Protein AF-A0A9C8P4M3-F1 (afdb_monomer_lite)

Secondary structure (DSSP, 8-state):
--HHHHHHHHHHHHHHHHHHTTTTEEEEE-TTS-EEEEESPPPHHHHS-HHHHHHT---PPPTT----

Sequence (68 aa):
MLMHRCTKRMIPLLALAPLLFLVGCTTYTWPDGSQETVLGIVPEDENKRYEEQQVEGVRYRIPGEIPE

Radius of gyration: 21.93 Å; chains: 1; bounding box: 55×31×46 Å

Foldseek 3Di:
DVVVVVVVVCVVVVVCVVVVVVPAWDWDQDPVRDIDTDGNDDYVVR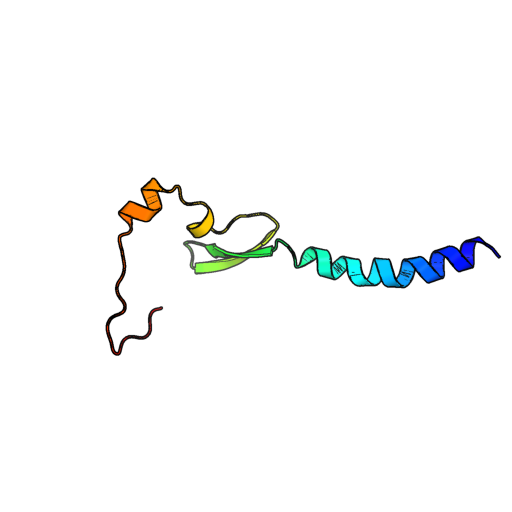VDDPVRVPVVPDDDDDPPDDDD

pLDDT: mean 73.59, std 9.47, range [50.56, 88.75]

Structure (mmCIF, N/CA/C/O backbone):
data_AF-A0A9C8P4M3-F1
#
_entry.id   AF-A0A9C8P4M3-F1
#
loop_
_atom_site.group_PDB
_atom_site.id
_atom_site.type_symbol
_atom_site.label_atom_id
_atom_site.label_alt_id
_atom_site.label_comp_id
_atom_site.label_asym_id
_atom_site.label_entity_id
_atom_site.label_seq_id
_atom_site.pdbx_PDB_ins_code
_atom_site.Cartn_x
_atom_site.Cartn_y
_atom_site.Cartn_z
_atom_site.occupancy
_atom_site.B_iso_or_equiv
_atom_site.auth_seq_id
_atom_site.auth_comp_id
_atom_site.auth_asym_id
_atom_site.auth_atom_id
_atom_site.pdbx_PDB_model_num
ATOM 1 N N . MET A 1 1 ? 33.766 -19.044 -29.824 1.00 50.56 1 MET A N 1
ATOM 2 C CA . MET A 1 1 ? 33.099 -19.971 -28.868 1.00 50.56 1 MET A CA 1
ATOM 3 C C . MET A 1 1 ? 32.840 -19.395 -27.463 1.00 50.56 1 MET A C 1
ATOM 5 O O . MET A 1 1 ? 32.046 -19.986 -26.738 1.00 50.56 1 MET A O 1
ATOM 9 N N . LEU A 1 2 ? 33.446 -18.267 -27.059 1.00 54.44 2 LEU A N 1
ATOM 10 C CA . LEU A 1 2 ? 33.254 -17.671 -25.723 1.00 54.44 2 LEU A CA 1
ATOM 11 C C . LEU A 1 2 ? 31.880 -16.979 -25.549 1.00 54.44 2 LEU A C 1
ATOM 13 O O . LEU A 1 2 ? 31.243 -17.125 -24.511 1.00 54.44 2 LEU A O 1
ATOM 17 N N . MET A 1 3 ? 31.360 -16.324 -26.596 1.00 56.84 3 MET A N 1
ATOM 18 C CA . MET A 1 3 ? 30.097 -15.562 -26.530 1.00 56.84 3 MET A CA 1
ATOM 19 C C . MET A 1 3 ? 28.834 -16.428 -26.384 1.00 56.84 3 MET A C 1
ATOM 21 O O . MET A 1 3 ? 27.872 -15.999 -25.751 1.00 56.84 3 MET A O 1
ATOM 25 N N . HIS A 1 4 ? 28.847 -17.670 -26.887 1.00 53.12 4 HIS A N 1
ATOM 26 C CA . HIS A 1 4 ? 27.726 -18.612 -26.735 1.00 53.12 4 HIS A CA 1
ATOM 27 C C . HIS A 1 4 ? 27.593 -19.178 -25.312 1.00 53.12 4 HIS A C 1
ATOM 29 O O . HIS A 1 4 ? 26.526 -19.663 -24.939 1.00 53.12 4 HIS A O 1
ATOM 35 N N . ARG A 1 5 ? 28.668 -19.152 -24.510 1.00 55.44 5 ARG A N 1
ATOM 36 C CA . ARG A 1 5 ? 28.627 -19.599 -23.108 1.00 55.44 5 ARG A CA 1
ATOM 37 C C . ARG A 1 5 ? 28.064 -18.524 -22.177 1.00 55.44 5 ARG A C 1
ATOM 39 O O . ARG A 1 5 ? 27.365 -18.881 -21.233 1.00 55.44 5 ARG A O 1
ATOM 46 N N . CYS A 1 6 ? 28.300 -17.241 -22.467 1.00 53.03 6 CYS A N 1
ATOM 47 C CA . CYS A 1 6 ? 27.688 -16.134 -21.722 1.00 53.03 6 CYS A CA 1
ATOM 48 C C . CYS A 1 6 ? 26.178 -16.053 -21.949 1.00 53.03 6 CYS A C 1
ATOM 50 O O . CYS A 1 6 ? 25.421 -15.979 -20.987 1.00 53.03 6 CYS A O 1
ATOM 52 N N . THR A 1 7 ? 25.725 -16.153 -23.202 1.00 58.16 7 THR A N 1
ATOM 53 C CA . THR A 1 7 ? 24.291 -16.086 -23.533 1.00 58.16 7 THR A CA 1
ATOM 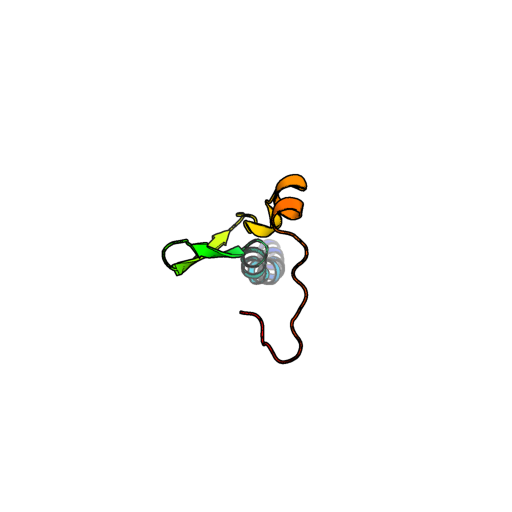54 C C . THR A 1 7 ? 23.494 -17.193 -22.847 1.00 58.16 7 THR A C 1
ATOM 56 O O . THR A 1 7 ? 22.480 -16.905 -22.224 1.00 58.16 7 THR A O 1
ATOM 59 N N . LYS A 1 8 ? 23.991 -18.438 -22.837 1.00 58.47 8 LYS A N 1
ATOM 60 C CA . LYS A 1 8 ? 23.310 -19.570 -22.175 1.00 58.47 8 LYS A CA 1
ATOM 61 C C . LYS A 1 8 ? 23.149 -19.419 -20.655 1.00 58.47 8 LYS A C 1
ATOM 63 O O . LYS A 1 8 ? 22.225 -19.999 -20.098 1.00 58.47 8 LYS A O 1
ATOM 68 N N . ARG A 1 9 ? 24.018 -18.647 -19.990 1.00 62.53 9 ARG A N 1
ATOM 69 C CA . ARG A 1 9 ? 23.916 -18.347 -18.548 1.00 62.53 9 ARG A CA 1
ATOM 70 C C . ARG A 1 9 ? 23.015 -17.151 -18.240 1.00 62.53 9 ARG A C 1
ATOM 72 O O . ARG A 1 9 ? 22.498 -17.073 -17.135 1.00 62.53 9 ARG A O 1
ATOM 79 N N . MET A 1 10 ? 22.805 -16.250 -19.200 1.00 65.19 10 MET A N 1
ATOM 80 C CA . MET A 1 10 ? 21.928 -15.086 -19.027 1.00 65.19 10 MET A CA 1
ATOM 81 C C . MET A 1 10 ? 20.450 -15.382 -19.309 1.00 65.19 10 MET A C 1
ATOM 83 O O . MET A 1 10 ? 19.592 -14.704 -18.755 1.00 65.19 10 MET A O 1
ATOM 87 N N . ILE A 1 11 ? 20.142 -16.413 -20.106 1.00 70.19 11 ILE A N 1
ATOM 88 C CA . ILE A 1 11 ? 18.762 -16.861 -20.380 1.00 70.19 11 ILE A CA 1
ATOM 89 C C . ILE A 1 11 ? 17.946 -17.134 -19.100 1.00 70.19 11 ILE A C 1
ATOM 91 O O . ILE A 1 11 ? 16.843 -16.597 -19.006 1.00 70.19 11 ILE A O 1
ATOM 95 N N . PRO A 1 12 ? 18.430 -17.901 -18.097 1.00 72.56 12 PRO A N 1
ATOM 96 C CA . PRO A 1 12 ? 17.649 -18.124 -16.879 1.00 72.56 12 PRO A CA 1
ATOM 97 C C . PRO A 1 12 ? 17.449 -16.838 -16.067 1.00 72.56 12 PRO A C 1
ATOM 99 O O . PRO A 1 12 ? 16.406 -16.672 -15.451 1.00 72.56 12 PRO A O 1
ATOM 102 N N . LEU A 1 13 ? 18.404 -15.903 -16.101 1.00 73.19 13 LEU A N 1
ATOM 103 C CA . LEU A 1 13 ? 18.288 -14.627 -15.390 1.00 73.19 13 LEU A CA 1
ATOM 104 C C . LEU A 1 13 ? 17.210 -13.727 -16.016 1.00 73.19 13 LEU A C 1
ATOM 106 O O . LEU A 1 13 ? 16.421 -13.111 -15.309 1.00 73.19 13 LEU A O 1
ATOM 110 N N . LEU A 1 14 ? 17.150 -13.696 -17.351 1.00 79.50 14 LEU A N 1
ATOM 111 C CA . LEU A 1 14 ? 16.141 -12.944 -18.098 1.00 79.50 14 LEU A CA 1
ATOM 112 C C . LEU A 1 14 ? 14.734 -13.534 -17.911 1.00 79.50 14 LEU A C 1
ATOM 114 O O . LEU A 1 14 ? 13.762 -12.788 -17.862 1.00 79.50 14 LEU A O 1
ATOM 118 N N . ALA A 1 15 ? 14.624 -14.855 -17.746 1.00 79.62 15 ALA A N 1
ATOM 119 C CA . ALA A 1 15 ? 13.352 -15.527 -17.481 1.00 79.62 15 ALA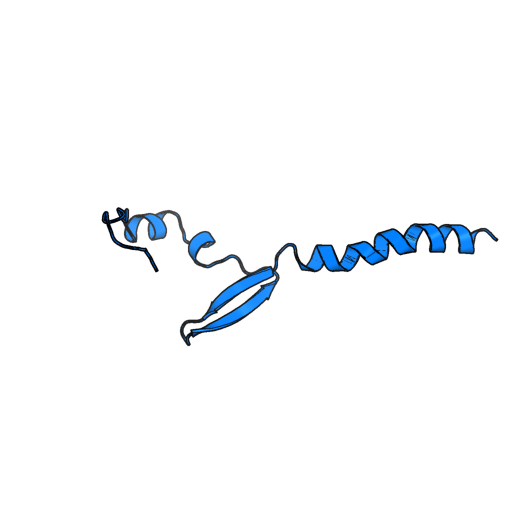 A CA 1
ATOM 120 C C . ALA A 1 15 ? 12.742 -15.176 -16.108 1.00 79.62 15 ALA A C 1
ATOM 122 O O . ALA A 1 15 ? 11.530 -15.286 -15.951 1.00 79.62 15 ALA A O 1
ATOM 123 N N . LEU A 1 16 ? 13.549 -14.729 -15.133 1.00 79.50 16 LEU A N 1
ATOM 124 C CA . LEU A 1 16 ? 13.069 -14.241 -13.832 1.00 79.50 16 LEU A CA 1
ATOM 125 C C . LEU A 1 16 ? 12.716 -12.745 -13.818 1.00 79.50 16 LEU A C 1
ATOM 127 O O . LEU A 1 16 ? 12.068 -12.291 -12.879 1.00 79.50 16 LEU A O 1
ATOM 131 N N . ALA A 1 17 ? 13.079 -11.977 -14.848 1.00 79.19 17 ALA A N 1
ATOM 132 C CA . ALA A 1 17 ? 12.749 -10.553 -14.935 1.00 79.19 17 ALA A CA 1
ATOM 133 C C . ALA A 1 17 ? 11.241 -10.222 -14.810 1.00 79.19 17 ALA A C 1
ATOM 135 O O . ALA A 1 17 ? 10.930 -9.219 -14.171 1.00 79.19 17 ALA A O 1
ATOM 136 N N . PRO A 1 18 ? 10.289 -11.029 -15.330 1.00 78.38 18 PRO A N 1
ATOM 137 C CA . PRO A 1 18 ? 8.863 -10.741 -15.179 1.00 78.38 18 PRO A CA 1
ATOM 138 C C . PRO A 1 18 ? 8.401 -10.799 -13.721 1.00 78.38 18 PRO A C 1
ATOM 140 O O . PRO A 1 18 ? 7.513 -10.046 -13.341 1.00 78.38 18 PRO A O 1
ATOM 143 N N . LEU A 1 19 ? 9.022 -11.645 -12.888 1.00 77.94 19 LEU A N 1
ATOM 144 C CA . LEU A 1 19 ? 8.679 -11.764 -11.466 1.00 77.94 19 LEU A CA 1
ATOM 145 C C . LEU A 1 19 ? 8.974 -10.472 -10.695 1.00 77.94 19 LEU A C 1
AT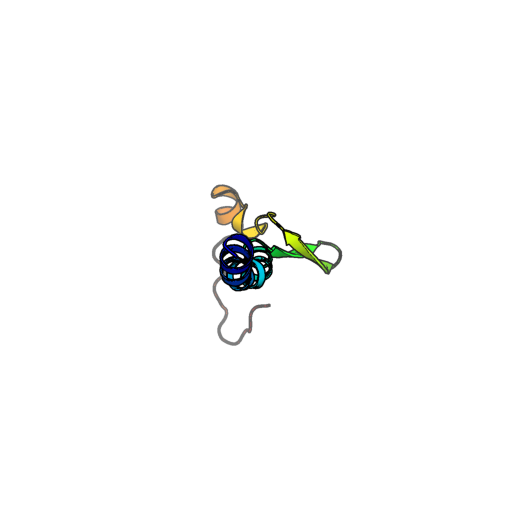OM 147 O O . LEU A 1 19 ? 8.290 -10.181 -9.720 1.00 77.94 19 LEU A O 1
ATOM 151 N N . LEU A 1 20 ? 9.942 -9.673 -11.156 1.00 74.00 20 LEU A N 1
ATOM 152 C CA . LEU A 1 20 ? 10.253 -8.370 -10.564 1.00 74.00 20 LEU A CA 1
ATOM 153 C C . LEU A 1 20 ? 9.127 -7.350 -10.780 1.00 74.00 20 LEU A C 1
ATOM 155 O O . LEU A 1 20 ? 8.950 -6.478 -9.940 1.00 74.00 20 LEU A O 1
ATOM 159 N N . PHE A 1 21 ? 8.330 -7.486 -11.846 1.00 71.81 21 PHE A N 1
ATOM 160 C CA . PHE A 1 21 ? 7.171 -6.619 -12.091 1.00 71.81 21 PHE A CA 1
ATOM 161 C C . PHE A 1 21 ? 5.975 -6.936 -11.187 1.00 71.81 21 PHE A C 1
ATOM 163 O O . PHE A 1 21 ? 5.066 -6.119 -11.100 1.00 71.81 21 PHE A O 1
ATOM 170 N N . LEU A 1 22 ? 5.959 -8.085 -10.499 1.00 69.75 22 LEU A N 1
ATOM 171 C CA . LEU A 1 22 ? 4.942 -8.356 -9.476 1.00 69.75 22 LEU A CA 1
ATOM 172 C C . LEU A 1 22 ? 5.261 -7.672 -8.139 1.00 69.75 22 LEU A C 1
ATOM 174 O O . LEU A 1 22 ? 4.370 -7.518 -7.308 1.00 69.75 22 LEU A O 1
ATOM 178 N N . VAL A 1 23 ? 6.513 -7.263 -7.912 1.00 70.00 23 VAL A N 1
ATOM 179 C CA . VAL A 1 23 ? 6.943 -6.650 -6.652 1.00 70.00 23 VAL A CA 1
ATOM 180 C C . VAL A 1 23 ? 6.758 -5.136 -6.771 1.00 70.00 23 VAL A C 1
ATOM 182 O O . VAL A 1 23 ? 7.561 -4.453 -7.398 1.00 70.00 23 VAL A O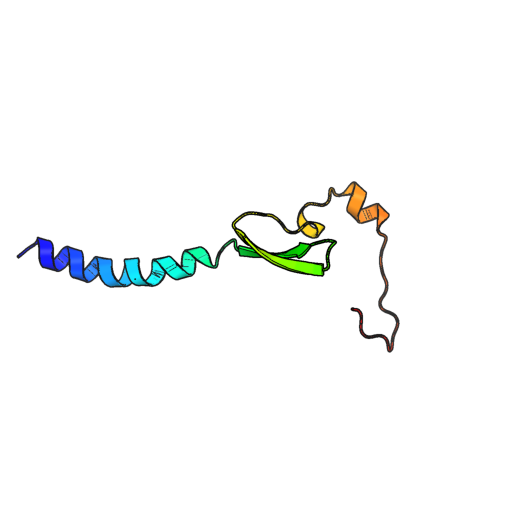 1
ATOM 185 N N . GLY A 1 24 ? 5.667 -4.615 -6.208 1.00 67.69 24 GLY A N 1
ATOM 186 C CA . GLY A 1 24 ? 5.339 -3.182 -6.230 1.00 67.69 24 GLY A CA 1
ATOM 187 C C . GLY A 1 24 ? 4.065 -2.813 -6.990 1.00 67.69 24 GLY A C 1
ATOM 188 O O . GLY A 1 24 ? 3.767 -1.626 -7.100 1.00 67.69 24 GLY A O 1
ATOM 189 N N . CYS A 1 25 ? 3.320 -3.793 -7.508 1.00 77.75 25 CYS A N 1
ATOM 190 C CA . CYS A 1 25 ? 1.956 -3.579 -7.984 1.00 77.75 25 CYS A CA 1
ATOM 191 C C . CYS A 1 25 ? 0.995 -3.603 -6.791 1.00 77.75 25 CYS A C 1
ATOM 193 O O . CYS A 1 25 ? 0.951 -4.591 -6.058 1.00 77.75 25 CYS A O 1
ATOM 195 N N . THR A 1 26 ? 0.211 -2.547 -6.620 1.00 78.50 26 THR A N 1
ATOM 196 C CA . THR A 1 26 ? -0.904 -2.484 -5.672 1.00 78.50 26 THR A CA 1
ATOM 197 C C . THR A 1 26 ? -2.196 -2.397 -6.474 1.00 78.50 26 THR A C 1
ATOM 199 O O . THR A 1 26 ? -2.236 -1.797 -7.547 1.00 78.50 26 THR A O 1
ATOM 202 N N . THR A 1 27 ? -3.244 -3.083 -6.024 1.00 82.81 27 THR A N 1
ATOM 203 C CA . THR A 1 27 ? -4.569 -2.960 -6.647 1.00 82.81 27 THR A CA 1
ATOM 204 C C . THR A 1 27 ? -5.371 -1.978 -5.820 1.00 82.81 27 THR A C 1
ATOM 206 O O . THR A 1 27 ? -5.545 -2.198 -4.624 1.00 82.81 27 THR A O 1
ATOM 209 N N . TYR A 1 28 ? -5.817 -0.896 -6.449 1.00 78.12 28 TYR A N 1
ATOM 210 C CA . TYR A 1 28 ? -6.568 0.170 -5.806 1.00 78.12 28 TYR A CA 1
ATOM 211 C C . TYR A 1 28 ? -8.006 0.182 -6.319 1.00 78.12 28 TYR A C 1
ATOM 213 O O . TYR A 1 28 ? -8.263 -0.013 -7.509 1.00 78.12 28 TYR A O 1
ATOM 221 N N . THR A 1 29 ? -8.940 0.398 -5.400 1.00 83.62 29 THR A N 1
ATOM 222 C CA . THR A 1 29 ? -10.352 0.647 -5.689 1.00 83.62 29 THR A CA 1
ATOM 223 C C . THR A 1 29 ? -10.593 2.148 -5.674 1.00 83.62 29 THR A C 1
ATOM 225 O O . THR A 1 29 ? -10.528 2.776 -4.618 1.00 83.62 29 THR A O 1
ATOM 228 N N . TRP A 1 30 ? -10.879 2.719 -6.836 1.00 82.62 30 TRP A N 1
ATOM 229 C CA . TRP A 1 30 ? -11.166 4.136 -6.991 1.00 82.62 30 TRP A CA 1
ATOM 230 C C . TRP A 1 30 ? -12.547 4.510 -6.420 1.00 82.62 30 TRP A C 1
ATOM 232 O O . TRP A 1 30 ? -13.416 3.644 -6.277 1.00 82.62 30 TRP A O 1
ATOM 242 N N . PRO A 1 31 ? -12.806 5.800 -6.124 1.00 79.75 31 PRO A N 1
ATOM 243 C CA . PRO A 1 31 ? -14.101 6.258 -5.604 1.00 79.75 31 PRO A CA 1
ATOM 244 C C . PRO A 1 31 ? -15.297 5.989 -6.529 1.00 79.75 31 PRO A C 1
ATOM 246 O O . PRO A 1 31 ? -16.439 5.974 -6.077 1.00 79.75 31 PRO A O 1
ATOM 249 N N . ASP A 1 32 ? -15.048 5.789 -7.822 1.00 88.75 32 ASP A N 1
ATOM 250 C CA . ASP A 1 32 ? -16.052 5.398 -8.815 1.00 88.75 32 ASP A CA 1
ATOM 251 C C . ASP A 1 32 ? -16.318 3.877 -8.842 1.00 88.75 32 ASP A C 1
ATOM 253 O O . ASP A 1 32 ? -17.122 3.399 -9.644 1.00 88.75 32 ASP A O 1
ATOM 257 N N . GLY A 1 33 ? -15.668 3.114 -7.957 1.00 83.94 33 GLY A N 1
ATOM 258 C CA . GLY A 1 33 ? -15.774 1.661 -7.848 1.00 83.94 33 GLY A CA 1
ATOM 259 C C . GLY A 1 33 ? -14.930 0.898 -8.867 1.00 83.94 33 GLY A C 1
ATOM 260 O O . GLY A 1 33 ? -14.955 -0.335 -8.877 1.00 83.94 33 GLY A O 1
ATOM 261 N N . SER A 1 34 ? -14.182 1.593 -9.727 1.00 87.56 34 SER A N 1
ATOM 262 C CA . SER A 1 34 ? -13.267 0.938 -10.654 1.00 87.56 34 SER A CA 1
ATOM 263 C C . SER A 1 34 ? -12.042 0.391 -9.916 1.00 87.56 34 SER A C 1
ATOM 265 O O . SER A 1 34 ? -11.618 0.917 -8.887 1.00 87.56 34 SER A O 1
ATOM 267 N N . GLN A 1 35 ? -11.488 -0.712 -10.417 1.00 87.31 35 GLN A N 1
ATOM 268 C CA . GLN A 1 35 ? -10.281 -1.328 -9.870 1.00 87.31 35 GLN A CA 1
ATOM 269 C C . GLN A 1 35 ? -9.145 -1.197 -10.869 1.00 87.31 35 GLN A C 1
ATOM 271 O O . GLN A 1 35 ? -9.300 -1.559 -12.037 1.00 87.31 35 GLN A O 1
ATOM 276 N N . GLU A 1 36 ? -7.996 -0.729 -10.398 1.00 85.38 36 GLU A N 1
ATOM 277 C CA . GLU A 1 36 ? -6.798 -0.603 -11.217 1.00 85.38 36 GLU A CA 1
ATOM 278 C C . GLU A 1 36 ? -5.573 -1.119 -10.470 1.00 85.38 36 GLU A C 1
ATOM 280 O O . GLU A 1 36 ? -5.383 -0.859 -9.282 1.00 85.38 36 GLU A O 1
ATOM 285 N N . THR A 1 37 ? -4.727 -1.867 -11.177 1.00 84.06 37 THR A N 1
ATOM 286 C CA . THR A 1 37 ? -3.433 -2.307 -10.657 1.00 84.06 37 THR A CA 1
ATOM 287 C C . THR A 1 37 ? -2.366 -1.312 -11.088 1.00 84.06 37 THR A C 1
ATOM 289 O O . THR A 1 37 ? -2.055 -1.214 -12.276 1.00 84.06 37 THR A O 1
ATOM 292 N N . VAL A 1 38 ? -1.786 -0.597 -10.124 1.00 81.50 38 VAL A N 1
ATOM 293 C CA . VAL A 1 38 ? -0.790 0.450 -10.375 1.00 81.50 38 VAL A CA 1
ATOM 294 C C . VAL A 1 38 ? 0.536 0.091 -9.712 1.00 81.50 38 VAL A C 1
ATOM 296 O O . VAL A 1 38 ? 0.582 -0.485 -8.627 1.00 81.50 38 VAL A O 1
ATOM 299 N N . LEU A 1 39 ? 1.641 0.415 -10.382 1.00 82.50 39 LEU A N 1
ATOM 300 C CA . LEU A 1 39 ? 2.987 0.181 -9.870 1.00 82.50 39 LEU A CA 1
ATOM 301 C C . LEU A 1 39 ? 3.466 1.392 -9.056 1.00 82.50 39 LEU A C 1
ATOM 303 O O . LEU A 1 39 ? 3.476 2.513 -9.560 1.00 82.50 39 LEU A O 1
ATOM 307 N N . GLY A 1 40 ? 3.929 1.162 -7.828 1.00 73.69 40 GLY A N 1
ATOM 308 C CA . GLY A 1 40 ? 4.608 2.177 -7.013 1.00 73.69 40 GLY A CA 1
ATOM 309 C C . GLY A 1 40 ? 3.699 3.180 -6.297 1.00 73.69 40 GLY A C 1
ATOM 310 O O . GLY A 1 40 ? 4.213 4.117 -5.689 1.00 73.69 40 GLY A O 1
ATOM 311 N N . ILE A 1 41 ? 2.378 2.990 -6.333 1.00 75.44 41 ILE A N 1
ATOM 312 C CA . ILE A 1 41 ? 1.441 3.737 -5.487 1.00 75.44 41 ILE A CA 1
ATOM 313 C C . ILE A 1 41 ? 1.252 2.961 -4.184 1.00 75.44 41 ILE A C 1
ATOM 315 O O . ILE A 1 41 ? 0.872 1.790 -4.201 1.00 75.44 41 ILE A O 1
ATOM 319 N N . VAL A 1 42 ? 1.538 3.608 -3.055 1.00 71.56 42 VAL A N 1
ATOM 320 C CA . VAL A 1 42 ? 1.254 3.050 -1.727 1.00 71.56 42 VAL A CA 1
ATOM 321 C C . VAL A 1 42 ? -0.266 3.074 -1.515 1.00 71.56 42 VAL A C 1
ATOM 323 O O . VAL A 1 42 ? -0.878 4.100 -1.829 1.00 71.56 42 VAL A O 1
ATOM 326 N N . PRO A 1 43 ? -0.880 1.984 -1.018 1.00 74.31 43 PRO A N 1
ATOM 327 C CA . PRO A 1 43 ? -2.301 1.962 -0.682 1.00 74.31 43 PRO A CA 1
ATOM 328 C C . PRO A 1 43 ? -2.663 3.131 0.239 1.00 74.31 43 PRO A C 1
ATOM 330 O O . PRO A 1 43 ? -1.860 3.526 1.085 1.00 74.31 43 PRO A O 1
ATOM 333 N N . GLU A 1 44 ? -3.851 3.715 0.080 1.00 74.44 44 GLU A N 1
ATOM 334 C CA . GLU A 1 44 ? -4.214 4.899 0.869 1.00 74.44 44 GLU A CA 1
ATOM 335 C C . GLU A 1 44 ? -4.206 4.638 2.372 1.00 74.44 44 GLU A C 1
ATOM 337 O O . GLU A 1 44 ? -3.767 5.504 3.118 1.00 74.44 44 GLU A O 1
ATOM 342 N N . ASP A 1 45 ? -4.631 3.453 2.814 1.00 71.81 45 ASP A N 1
ATOM 343 C CA . ASP A 1 45 ? -4.599 3.024 4.212 1.00 71.81 45 ASP A CA 1
ATOM 344 C C . ASP A 1 45 ? -3.178 2.979 4.787 1.00 71.81 45 ASP A C 1
ATOM 346 O O . ASP A 1 45 ? -2.972 3.368 5.937 1.00 71.81 45 ASP A O 1
ATOM 350 N N . GLU A 1 46 ? -2.196 2.592 3.974 1.00 71.94 46 GLU A N 1
ATOM 351 C CA . GLU A 1 46 ? -0.777 2.580 4.339 1.00 71.94 46 GLU A CA 1
ATOM 352 C C . GLU A 1 46 ? -0.107 3.962 4.201 1.00 71.94 46 GLU A C 1
ATOM 354 O O . GLU A 1 46 ? 0.960 4.192 4.773 1.00 71.94 46 GLU A O 1
ATOM 359 N N . ASN A 1 47 ? -0.725 4.897 3.471 1.00 76.31 47 ASN A N 1
ATOM 360 C CA . ASN A 1 47 ? -0.240 6.269 3.275 1.00 76.31 47 ASN A CA 1
ATOM 361 C C . ASN A 1 47 ? -0.853 7.281 4.268 1.00 76.31 47 ASN A C 1
ATOM 363 O O . ASN A 1 47 ? -0.503 8.464 4.247 1.00 76.31 47 ASN A O 1
ATOM 367 N N . LYS A 1 48 ? -1.765 6.846 5.148 1.00 75.81 48 LYS A N 1
ATOM 368 C CA . LYS A 1 48 ? -2.365 7.720 6.168 1.00 75.81 48 LYS A CA 1
ATOM 369 C C . LYS A 1 48 ? -1.307 8.210 7.150 1.00 75.81 48 LYS A C 1
ATOM 371 O O . LYS A 1 48 ? -0.432 7.463 7.596 1.00 75.81 48 LYS A O 1
ATOM 376 N N . ARG A 1 49 ? -1.410 9.474 7.569 1.00 74.62 49 ARG A N 1
ATOM 377 C CA . ARG A 1 49 ? -0.601 9.959 8.695 1.00 74.62 49 ARG A CA 1
ATOM 378 C C . ARG A 1 49 ? -1.088 9.307 9.992 1.00 74.62 49 ARG A C 1
ATOM 380 O O . ARG A 1 49 ? -2.278 9.066 10.170 1.00 74.62 49 ARG A O 1
ATOM 387 N N . TYR A 1 50 ? -0.180 9.111 10.951 1.00 64.88 50 TYR A N 1
ATOM 388 C CA . TYR A 1 50 ? -0.498 8.553 12.279 1.00 64.88 50 TYR A CA 1
ATOM 389 C C . TYR A 1 50 ? -1.673 9.250 12.995 1.00 64.88 50 TYR A C 1
ATOM 391 O O . TYR A 1 50 ? -2.361 8.635 13.808 1.00 64.88 50 TYR A O 1
ATOM 399 N N . GLU A 1 51 ? -1.882 10.539 12.727 1.00 67.88 51 GLU A N 1
ATOM 400 C CA . GLU A 1 51 ? -2.977 11.340 13.283 1.00 67.88 51 GLU A CA 1
ATOM 401 C C . GLU A 1 51 ? -4.327 10.990 12.633 1.00 67.88 51 GLU A C 1
ATOM 403 O O . GLU A 1 51 ? -5.326 10.857 13.333 1.00 67.88 51 GLU A O 1
ATOM 408 N N . GLU A 1 52 ? -4.355 10.760 11.318 1.00 66.12 52 GLU A N 1
ATOM 409 C CA . GLU A 1 52 ? -5.559 10.384 10.561 1.00 66.12 52 GLU A CA 1
ATOM 410 C C . GLU A 1 52 ? -6.043 8.980 10.943 1.00 66.12 52 GLU A C 1
ATOM 412 O O . GLU A 1 52 ? -7.243 8.746 11.076 1.00 66.12 52 GLU A O 1
ATOM 417 N N . GLN A 1 53 ? -5.109 8.065 11.220 1.00 65.75 53 GLN A N 1
ATOM 418 C CA . GLN A 1 53 ? -5.421 6.706 11.664 1.00 65.75 53 GLN A CA 1
ATOM 419 C C . GLN A 1 53 ? -6.105 6.671 13.045 1.00 65.75 53 GLN A C 1
ATOM 421 O O . GLN A 1 53 ? -6.930 5.801 13.312 1.00 65.75 53 GLN A O 1
ATOM 426 N N . GLN A 1 54 ? -5.799 7.627 13.930 1.00 62.34 54 GLN A N 1
ATOM 427 C CA . GLN A 1 54 ? -6.431 7.721 15.253 1.00 62.34 54 GLN A CA 1
ATOM 428 C C . GLN A 1 54 ? -7.848 8.302 15.201 1.00 62.34 54 GLN A C 1
ATOM 430 O O . GLN A 1 54 ? -8.675 7.953 16.044 1.00 62.34 54 GLN A O 1
ATOM 435 N N . VAL A 1 55 ? -8.148 9.151 14.211 1.00 67.25 55 VAL A N 1
ATOM 436 C CA . VAL A 1 55 ? -9.489 9.730 14.013 1.00 67.25 55 VAL A CA 1
ATOM 437 C C . VAL A 1 55 ? -10.502 8.667 13.585 1.00 67.25 55 VAL A C 1
ATOM 439 O O . VAL A 1 55 ? -11.660 8.727 13.991 1.00 67.25 55 VAL A O 1
ATOM 442 N N . GLU A 1 56 ? -10.071 7.666 12.815 1.00 68.62 56 GLU A N 1
ATOM 443 C CA . GLU A 1 56 ? -10.938 6.581 12.334 1.00 68.62 56 GLU A CA 1
ATOM 444 C C . GLU A 1 56 ? -11.412 5.644 13.470 1.00 68.62 56 GLU A C 1
ATOM 446 O O . GLU A 1 56 ? -12.425 4.954 13.334 1.00 68.62 56 GLU A O 1
ATOM 451 N N . GLY A 1 57 ? -10.742 5.700 14.630 1.00 71.50 57 GLY A N 1
ATOM 452 C CA . GLY A 1 57 ? -11.112 4.988 15.852 1.00 71.50 57 GLY A CA 1
ATOM 453 C C . GLY A 1 57 ? -10.891 3.471 15.786 1.00 71.50 57 GLY A C 1
ATOM 454 O O . GLY A 1 57 ? -10.679 2.874 14.734 1.00 71.50 57 GLY A O 1
ATOM 455 N N . VAL A 1 58 ? -10.942 2.805 16.945 1.00 76.44 58 VAL A N 1
ATOM 456 C CA . VAL A 1 58 ? -10.855 1.337 17.011 1.00 76.44 58 VAL A CA 1
ATOM 457 C C . VAL A 1 58 ? -12.213 0.738 16.644 1.00 76.44 58 VAL A C 1
ATOM 459 O O . VAL A 1 58 ? -13.183 0.890 17.388 1.00 76.44 58 VAL A O 1
ATOM 462 N N . ARG A 1 59 ? -12.288 0.021 15.518 1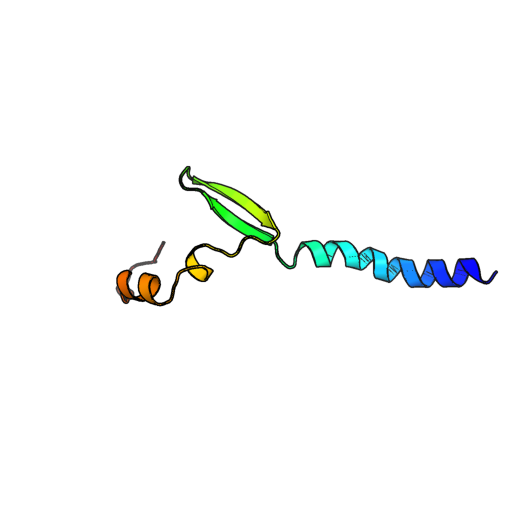.00 73.88 59 ARG A N 1
ATOM 463 C CA . ARG A 1 59 ? -13.471 -0.767 15.143 1.00 73.88 59 ARG A CA 1
ATOM 464 C C . ARG A 1 59 ? -13.402 -2.155 15.776 1.00 73.88 59 ARG A C 1
ATOM 466 O O . ARG A 1 59 ? -12.588 -2.988 15.388 1.00 73.88 59 ARG A O 1
ATOM 473 N N . TYR A 1 60 ? -14.268 -2.411 16.753 1.00 78.50 60 TYR A N 1
ATOM 474 C CA . TYR A 1 60 ? -14.432 -3.750 17.320 1.00 78.50 60 TYR A CA 1
ATOM 475 C C . TYR A 1 60 ? -15.290 -4.610 16.397 1.00 78.50 60 TYR A C 1
ATOM 477 O O . TYR A 1 60 ? -16.326 -4.168 15.906 1.00 78.50 60 TYR A O 1
ATOM 485 N N . ARG A 1 61 ? -14.882 -5.864 16.199 1.00 80.50 61 ARG A N 1
ATOM 486 C CA . ARG A 1 61 ? -15.704 -6.842 15.490 1.00 80.50 61 ARG A CA 1
ATOM 487 C C . ARG A 1 61 ? -16.944 -7.169 16.320 1.00 80.50 61 ARG A C 1
ATOM 489 O O . ARG A 1 61 ? -16.817 -7.566 17.479 1.00 80.50 61 ARG A O 1
ATOM 496 N N . ILE A 1 62 ? -18.119 -7.075 15.709 1.00 86.50 62 ILE A N 1
ATOM 497 C CA . ILE A 1 62 ? -19.370 -7.527 16.317 1.00 86.50 62 ILE A CA 1
ATOM 498 C C . ILE A 1 62 ? -19.478 -9.050 16.119 1.00 86.50 62 ILE A C 1
ATOM 500 O O . ILE A 1 62 ? -19.353 -9.535 14.989 1.00 86.50 62 ILE A O 1
ATOM 504 N N . PRO A 1 63 ? -19.657 -9.849 17.190 1.00 88.12 63 PRO A N 1
ATOM 505 C CA . PRO A 1 63 ? -19.834 -11.290 17.055 1.00 88.12 63 PRO A CA 1
ATOM 506 C C . PRO A 1 63 ? -21.038 -11.621 16.164 1.00 88.12 63 PRO A C 1
ATOM 508 O O . PRO A 1 63 ? -22.146 -11.166 16.428 1.00 88.12 63 PRO A O 1
ATOM 511 N N . GLY A 1 64 ? -20.822 -12.438 15.132 1.00 88.06 64 GLY A N 1
ATOM 512 C CA . GLY A 1 64 ? -21.866 -12.835 14.178 1.00 88.06 64 GLY A CA 1
ATOM 513 C C . GLY A 1 64 ? -21.902 -12.018 12.884 1.00 88.06 64 GLY A C 1
ATOM 514 O O . GLY A 1 64 ? -22.545 -12.457 11.936 1.00 88.06 64 GLY A O 1
ATOM 515 N N . GLU A 1 65 ? -21.163 -10.908 12.797 1.00 86.69 65 GLU A N 1
ATOM 516 C CA . GLU A 1 65 ? -21.012 -10.147 11.554 1.00 86.69 65 GLU A CA 1
ATOM 517 C C . GLU A 1 65 ? -19.727 -10.544 10.803 1.00 86.69 65 GLU A C 1
ATOM 519 O O . GLU A 1 65 ? -18.658 -10.786 11.393 1.00 86.69 65 GLU A O 1
ATOM 524 N N . ILE A 1 66 ? -19.851 -10.648 9.477 1.00 78.44 66 ILE A N 1
ATOM 525 C CA . ILE A 1 66 ? -18.721 -10.755 8.554 1.00 78.44 66 ILE A CA 1
ATOM 526 C C . ILE A 1 66 ? -18.424 -9.321 8.105 1.00 78.44 66 ILE A C 1
ATOM 528 O O . ILE A 1 66 ? -19.310 -8.708 7.514 1.00 78.44 66 ILE A O 1
ATOM 532 N N . PRO A 1 67 ? -17.245 -8.765 8.432 1.00 69.00 67 PRO A N 1
ATOM 533 C CA . PRO A 1 67 ? -16.870 -7.444 7.948 1.00 69.00 67 PRO A CA 1
ATOM 534 C C . PRO A 1 67 ? -16.740 -7.459 6.420 1.00 69.00 67 PRO A C 1
ATOM 536 O O . PRO A 1 67 ? -16.365 -8.488 5.852 1.00 69.00 67 PRO A O 1
ATOM 539 N N . GLU A 1 68 ? -17.070 -6.329 5.798 1.00 68.38 68 GLU A N 1
ATOM 540 C CA . GLU A 1 68 ? -16.937 -6.109 4.350 1.00 68.38 68 GLU A CA 1
ATOM 541 C C . GLU A 1 68 ? -15.478 -5.936 3.921 1.00 68.38 68 GLU A C 1
ATOM 543 O O . GLU A 1 68 ? -14.705 -5.325 4.700 1.00 68.38 68 GLU A O 1
#